Protein AF-A0A359E6M1-F1 (afdb_monomer)

Nearest PDB structures (foldseek):
  6tvp-assembly1_B  TM=7.182E-01  e=2.083E-01  Mycolicibacterium smegmatis MC2 155
  2gek-assembly1_A  TM=6.457E-01  e=7.191E+00  Mycolicibacterium smegmatis MC2 155
  8s86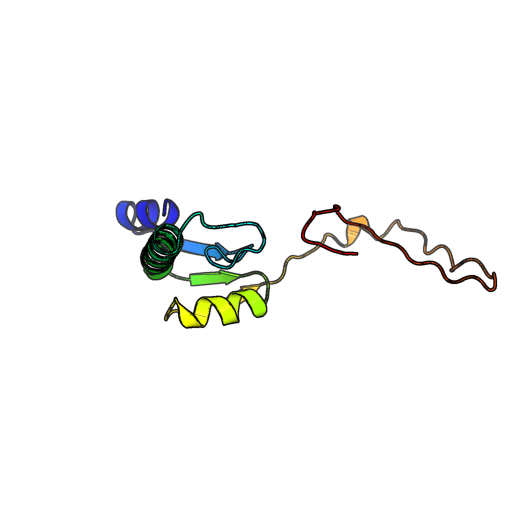-assembly1_B  TM=4.360E-01  e=2.309E+00  Homo sapiens
  8v07-assembly2_C  TM=3.392E-01  e=2.020E+00  Mus musculus
  5jks-assembly2_A  TM=5.469E-01  e=7.191E+00  Vaccinia virus Copenhagen

pLDDT: mean 89.47, std 11.03, range [54.12, 98.06]

Mean predicted aligned error: 6.31 Å

Secondary structure (DSSP, 8-state):
-HHHHHHHHH----EEEESS-SSS-TT---SSHHHHHHHHHHHHHHHTT-SEEEESSHHHHHHHHTT--S-EEE-PPP--THHHHT-------SSS-------S---TT---

Structure (mmCIF, N/CA/C/O backbone):
data_AF-A0A359E6M1-F1
#
_entry.id   AF-A0A359E6M1-F1
#
loop_
_atom_site.group_PDB
_atom_site.id
_atom_site.type_symbol
_atom_site.label_atom_id
_atom_site.label_alt_id
_atom_site.label_comp_id
_atom_site.label_asym_id
_atom_site.label_entity_id
_atom_site.label_seq_id
_atom_site.pdbx_PDB_ins_code
_atom_site.Cartn_x
_atom_site.Cartn_y
_atom_site.Cartn_z
_atom_site.occupancy
_atom_site.B_iso_or_equiv
_atom_site.auth_seq_id
_atom_site.auth_comp_id
_atom_site.auth_asym_id
_atom_site.auth_atom_id
_atom_site.pdbx_PDB_model_num
ATOM 1 N N . MET A 1 1 ? -10.946 4.141 4.232 1.00 84.56 1 MET A N 1
ATOM 2 C CA . MET A 1 1 ? -12.126 4.722 4.905 1.00 84.56 1 MET A CA 1
ATOM 3 C C . MET A 1 1 ? -13.450 4.174 4.367 1.00 84.56 1 MET A C 1
ATOM 5 O O . MET A 1 1 ? -14.151 3.533 5.136 1.00 84.56 1 MET A O 1
ATOM 9 N N . LEU A 1 2 ? -13.799 4.359 3.083 1.00 94.56 2 LEU A N 1
ATOM 10 C CA . LEU A 1 2 ? -15.076 3.853 2.533 1.00 94.56 2 LEU A CA 1
ATOM 11 C C . LEU A 1 2 ? -15.199 2.324 2.595 1.00 94.56 2 LEU A C 1
ATOM 13 O O . LEU A 1 2 ? -16.214 1.818 3.060 1.00 94.56 2 LEU A O 1
ATOM 17 N N . ALA A 1 3 ? -14.146 1.595 2.213 1.00 94.62 3 ALA A N 1
ATOM 18 C CA . ALA A 1 3 ? -14.125 0.131 2.292 1.00 94.62 3 ALA A CA 1
ATOM 19 C C . ALA A 1 3 ? -14.411 -0.378 3.719 1.00 94.62 3 ALA A C 1
ATOM 21 O O . ALA A 1 3 ? -15.229 -1.274 3.906 1.00 94.62 3 ALA A O 1
ATOM 22 N N . LYS A 1 4 ? -13.824 0.267 4.739 1.00 96.75 4 LYS A N 1
ATOM 23 C CA . LYS A 1 4 ? -14.143 0.011 6.153 1.00 96.75 4 LYS A CA 1
ATOM 24 C C . LYS A 1 4 ? -15.628 0.235 6.453 1.00 96.75 4 LYS A C 1
ATOM 26 O O . LYS A 1 4 ? -16.255 -0.637 7.038 1.00 96.75 4 LYS A O 1
ATOM 31 N N . GLN A 1 5 ? -16.192 1.373 6.050 1.00 97.50 5 GLN A N 1
ATOM 32 C CA . GLN A 1 5 ? -17.602 1.684 6.317 1.00 97.50 5 GLN A CA 1
ATOM 33 C C . GLN A 1 5 ? -18.549 0.684 5.642 1.00 97.50 5 GLN A C 1
ATOM 35 O O . GLN A 1 5 ? -19.557 0.300 6.230 1.00 97.50 5 GLN A O 1
ATOM 40 N N . ILE A 1 6 ? -18.234 0.249 4.419 1.00 97.00 6 ILE A N 1
ATOM 41 C CA . ILE A 1 6 ? -19.006 -0.779 3.711 1.00 97.00 6 ILE A CA 1
ATOM 42 C C . ILE A 1 6 ? -18.907 -2.114 4.453 1.00 97.00 6 ILE A C 1
ATOM 44 O O . ILE A 1 6 ? -19.943 -2.718 4.729 1.00 97.00 6 ILE A O 1
ATOM 48 N N . LYS A 1 7 ? -17.701 -2.545 4.844 1.00 97.31 7 LYS A N 1
ATOM 49 C CA . LYS A 1 7 ? -17.490 -3.754 5.656 1.00 97.31 7 LYS A CA 1
ATOM 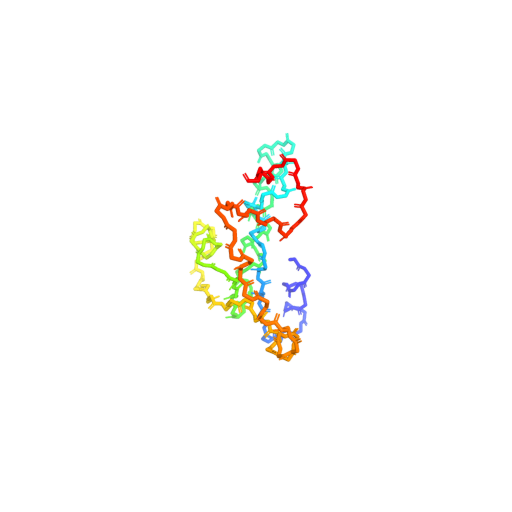50 C C . LYS A 1 7 ? -18.291 -3.706 6.957 1.00 97.31 7 LYS A C 1
ATOM 52 O O . LYS A 1 7 ? -18.961 -4.673 7.291 1.00 97.31 7 LYS A O 1
ATOM 57 N N . GLU A 1 8 ? -18.262 -2.586 7.674 1.00 97.25 8 GLU A N 1
ATOM 58 C CA . GLU A 1 8 ? -18.982 -2.421 8.944 1.00 97.25 8 GLU A CA 1
ATOM 59 C C . GLU A 1 8 ? -20.505 -2.448 8.765 1.00 97.25 8 GLU A C 1
ATOM 61 O O . GLU A 1 8 ? -21.205 -3.006 9.603 1.00 97.25 8 GLU A O 1
ATOM 66 N N . LYS A 1 9 ? -21.025 -1.888 7.666 1.00 98.06 9 LYS A N 1
ATOM 67 C CA . LYS A 1 9 ? -22.468 -1.885 7.376 1.00 98.06 9 LYS A CA 1
ATOM 68 C C . LYS A 1 9 ? -22.990 -3.218 6.849 1.00 98.06 9 LYS A C 1
ATOM 70 O O . LYS A 1 9 ? -24.143 -3.550 7.094 1.00 98.06 9 LYS A O 1
ATOM 75 N N . THR A 1 10 ? -22.182 -3.938 6.076 1.00 97.81 10 THR A N 1
ATOM 76 C CA . THR A 1 10 ? -22.631 -5.124 5.325 1.00 97.81 10 THR A CA 1
ATOM 77 C C . THR A 1 10 ? -22.139 -6.442 5.916 1.00 97.81 10 THR A C 1
ATOM 79 O O . THR A 1 10 ? -22.712 -7.486 5.631 1.00 97.81 10 THR A O 1
ATOM 82 N N . GLY A 1 11 ? -21.060 -6.423 6.702 1.00 97.56 11 GLY A N 1
ATOM 83 C CA . GLY A 1 11 ? -20.376 -7.617 7.207 1.00 97.56 11 GLY A CA 1
ATOM 84 C C . GLY A 1 11 ? -19.584 -8.400 6.149 1.00 97.56 11 GLY A C 1
ATOM 85 O O . GLY A 1 11 ? -18.839 -9.315 6.502 1.00 97.56 11 GLY A O 1
ATOM 86 N N . ILE A 1 12 ? -19.686 -8.037 4.867 1.00 98.00 12 ILE A N 1
ATOM 87 C CA . ILE A 1 12 ? -19.130 -8.803 3.745 1.00 98.00 12 ILE A CA 1
ATOM 88 C C . ILE A 1 12 ? -17.595 -8.849 3.822 1.00 98.00 12 ILE A C 1
ATOM 90 O O . ILE A 1 12 ? -16.971 -7.800 3.998 1.00 98.00 12 ILE A O 1
ATOM 94 N N . PRO A 1 13 ? -16.954 -10.028 3.684 1.00 97.50 13 PRO A N 1
ATOM 95 C CA . PRO A 1 13 ? -15.501 -10.140 3.572 1.00 97.50 13 PRO A CA 1
ATOM 96 C C . PRO A 1 13 ? -14.913 -9.159 2.551 1.00 97.50 13 PRO A C 1
ATOM 98 O O . PRO A 1 13 ? -15.367 -9.089 1.415 1.00 97.50 13 PRO A O 1
ATOM 101 N N . THR A 1 14 ? -13.931 -8.367 2.970 1.00 97.38 14 THR A N 1
ATOM 102 C CA . THR A 1 14 ? -13.366 -7.264 2.194 1.00 97.38 14 THR A CA 1
ATOM 103 C C . THR A 1 14 ? -11.858 -7.423 2.081 1.00 97.38 14 THR A C 1
ATOM 105 O O . THR A 1 14 ? -11.141 -7.436 3.084 1.00 97.38 14 THR A O 1
ATOM 108 N N . VAL A 1 15 ? -11.379 -7.485 0.843 1.00 97.06 15 VAL A N 1
ATOM 109 C CA . VAL A 1 15 ? -9.961 -7.365 0.506 1.00 97.06 15 VAL A CA 1
ATOM 110 C C . VAL A 1 15 ? -9.674 -5.895 0.216 1.00 97.06 15 VAL A C 1
ATOM 112 O O . VAL A 1 15 ? -10.434 -5.258 -0.514 1.00 97.06 15 VAL A O 1
ATOM 115 N N . MET A 1 16 ? -8.621 -5.337 0.810 1.00 97.19 16 MET A N 1
ATOM 116 C CA . MET A 1 16 ? -8.171 -3.976 0.503 1.00 97.19 16 MET A CA 1
ATOM 117 C C . MET A 1 16 ? -6.807 -4.039 -0.179 1.00 97.19 16 MET A C 1
ATOM 119 O O . MET A 1 16 ? -5.858 -4.561 0.401 1.00 97.19 16 MET A O 1
ATOM 123 N N . ASP A 1 17 ? -6.737 -3.508 -1.396 1.00 95.88 17 ASP A N 1
ATOM 124 C CA . ASP A 1 17 ? -5.536 -3.488 -2.231 1.00 95.88 17 ASP A CA 1
ATOM 125 C C . ASP A 1 17 ? -4.928 -2.078 -2.279 1.00 95.88 17 ASP A C 1
ATOM 127 O O . ASP A 1 17 ? -5.615 -1.104 -2.608 1.00 95.88 17 ASP A O 1
ATOM 131 N N . LEU A 1 18 ? -3.652 -1.968 -1.899 1.00 95.19 18 LEU A N 1
ATOM 132 C CA . LEU A 1 18 ? -2.874 -0.732 -1.880 1.00 95.19 18 LEU A CA 1
ATOM 133 C C . LEU A 1 18 ? -1.890 -0.702 -3.054 1.00 95.19 18 LEU A C 1
ATOM 135 O O . LEU A 1 18 ? -0.815 -1.307 -3.004 1.00 95.19 18 LEU A O 1
ATOM 139 N N . ARG A 1 19 ? -2.245 0.071 -4.086 1.00 93.56 19 ARG A N 1
ATOM 140 C CA . ARG A 1 19 ? -1.394 0.307 -5.267 1.00 93.56 19 ARG A CA 1
ATOM 141 C C . ARG A 1 19 ? -0.223 1.245 -4.990 1.00 93.56 19 ARG A C 1
ATOM 143 O O . ARG A 1 19 ? 0.844 1.081 -5.568 1.00 93.56 19 ARG A O 1
ATOM 150 N N . ASP A 1 20 ? -0.433 2.184 -4.077 1.00 93.94 20 ASP A N 1
ATOM 151 C CA . ASP A 1 20 ? 0.573 3.086 -3.537 1.00 93.94 20 ASP A CA 1
ATOM 152 C C . ASP A 1 20 ? 0.507 3.023 -2.012 1.00 93.94 20 ASP A C 1
ATOM 154 O O . ASP A 1 20 ? -0.538 2.703 -1.433 1.00 93.94 20 ASP A O 1
ATOM 158 N N . ASP A 1 21 ? 1.611 3.367 -1.353 1.00 94.69 21 ASP A N 1
ATOM 159 C CA . ASP A 1 21 ? 1.574 3.627 0.083 1.00 94.69 21 ASP A CA 1
ATOM 160 C C . ASP A 1 21 ? 0.625 4.805 0.351 1.00 9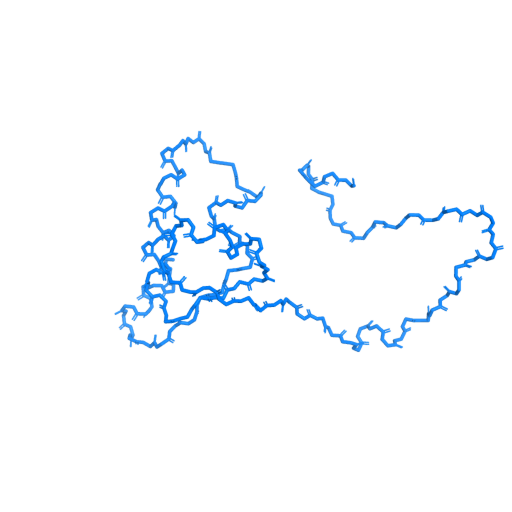4.69 21 ASP A C 1
ATOM 162 O O . ASP A 1 21 ? 0.696 5.822 -0.337 1.00 94.69 21 ASP A O 1
ATOM 166 N N . TRP A 1 22 ? -0.280 4.675 1.323 1.00 95.06 22 TRP A N 1
ATOM 167 C CA . TRP A 1 22 ? -1.216 5.746 1.657 1.00 95.06 22 TRP A CA 1
ATOM 168 C C . TRP A 1 22 ?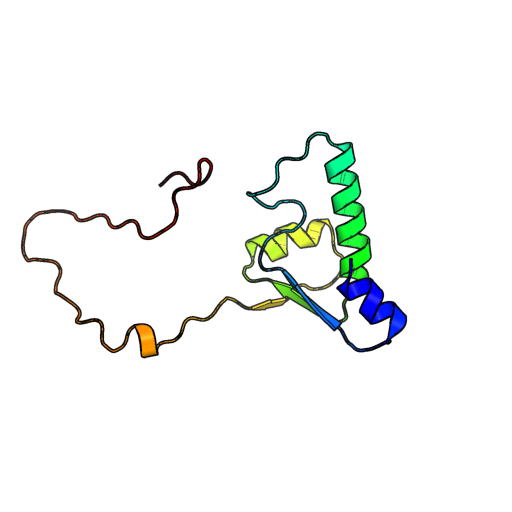 -0.488 6.901 2.349 1.00 95.06 22 TRP A C 1
ATOM 170 O O . TRP A 1 22 ? -0.660 8.058 1.965 1.00 95.06 22 TRP A O 1
ATOM 180 N N . VAL A 1 23 ? 0.297 6.610 3.387 1.00 95.44 23 VAL A N 1
ATOM 181 C CA . VAL A 1 23 ? 0.923 7.630 4.239 1.00 95.44 23 VAL A CA 1
ATOM 182 C C . VAL A 1 23 ? 2.269 8.073 3.683 1.00 95.44 23 VAL A C 1
ATOM 184 O O . VAL A 1 23 ? 2.551 9.264 3.629 1.00 95.44 23 VAL A O 1
ATOM 187 N N . GLU A 1 24 ? 3.107 7.133 3.258 1.00 94.38 24 GLU A N 1
ATOM 188 C CA . GLU A 1 24 ? 4.458 7.406 2.749 1.00 94.38 24 GLU A CA 1
ATOM 189 C C . GLU A 1 24 ? 4.486 7.499 1.215 1.00 94.38 24 GLU A C 1
ATOM 191 O O . GLU A 1 24 ? 5.512 7.246 0.578 1.00 94.38 24 GLU A O 1
ATOM 196 N N . SER A 1 25 ? 3.351 7.842 0.597 1.00 91.75 25 SER A N 1
ATOM 197 C CA . SER A 1 25 ? 3.284 8.069 -0.845 1.00 91.75 25 SER A CA 1
ATOM 198 C C . SER A 1 25 ? 4.265 9.158 -1.265 1.00 91.75 25 SER A C 1
ATOM 200 O O . SER A 1 25 ? 4.257 10.262 -0.721 1.00 91.75 25 SER A O 1
ATOM 202 N N . HIS A 1 26 ? 5.022 8.904 -2.329 1.00 86.38 26 HIS A N 1
ATOM 203 C CA . HIS A 1 26 ? 5.866 9.917 -2.965 1.00 86.38 26 HIS A CA 1
ATOM 204 C C . HIS A 1 26 ? 5.065 11.100 -3.545 1.00 86.38 26 HIS A C 1
ATOM 206 O O . HIS A 1 26 ? 5.644 12.133 -3.860 1.00 86.38 26 HIS A O 1
ATOM 212 N N . LEU A 1 27 ? 3.743 10.961 -3.682 1.00 86.69 27 LEU A N 1
ATOM 213 C CA . LEU A 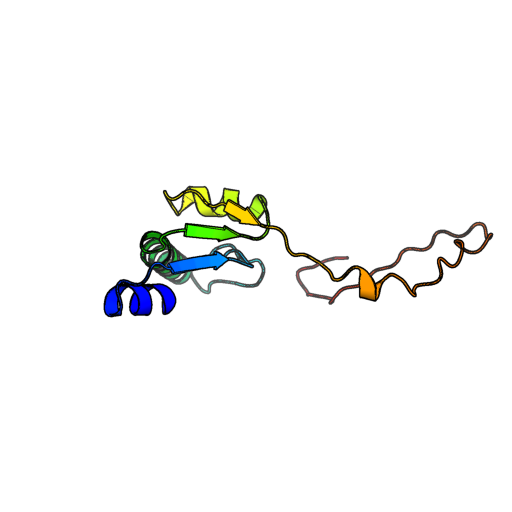1 27 ? 2.853 11.992 -4.220 1.00 86.69 27 LEU A CA 1
ATOM 214 C C . LEU A 1 27 ? 2.334 12.969 -3.157 1.00 86.69 27 LEU A C 1
ATOM 216 O O . LEU A 1 27 ? 1.634 13.925 -3.498 1.00 86.69 27 LEU A O 1
ATOM 220 N N . ILE A 1 28 ? 2.609 12.727 -1.871 1.00 90.12 28 ILE A N 1
ATOM 221 C CA . ILE A 1 28 ? 1.973 13.463 -0.778 1.00 90.12 28 ILE A CA 1
ATOM 222 C C . ILE A 1 28 ? 3.004 14.264 0.010 1.00 90.12 28 ILE A C 1
ATOM 224 O O . ILE A 1 28 ? 3.906 13.723 0.639 1.00 90.12 28 ILE A O 1
ATOM 228 N N . ASN A 1 29 ? 2.778 15.576 0.064 1.00 92.25 29 ASN A N 1
ATOM 229 C CA . ASN A 1 29 ? 3.469 16.486 0.968 1.00 92.25 29 ASN A CA 1
ATOM 230 C C . ASN A 1 29 ? 2.487 16.979 2.035 1.00 92.25 29 ASN A C 1
ATOM 232 O O . ASN A 1 29 ? 1.582 17.768 1.753 1.00 92.25 29 ASN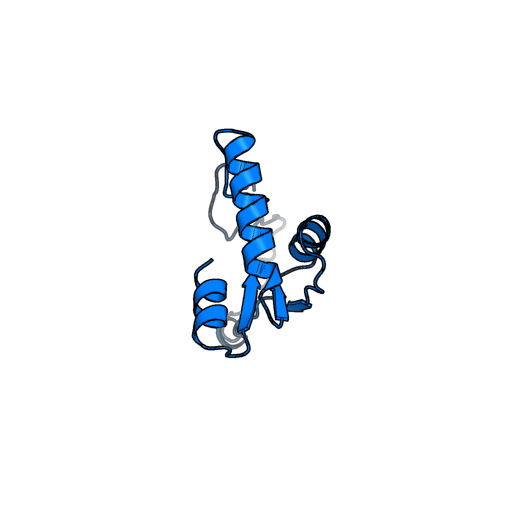 A O 1
ATOM 236 N N . TYR A 1 30 ? 2.645 16.509 3.273 1.00 94.94 30 TYR A N 1
ATOM 237 C CA . TYR A 1 30 ? 1.779 16.930 4.373 1.00 94.94 30 TYR A CA 1
ATOM 238 C C . TYR A 1 30 ? 2.122 18.348 4.847 1.00 94.94 30 TYR A C 1
ATOM 240 O O . TYR A 1 30 ? 3.279 18.601 5.180 1.00 94.94 30 TYR A O 1
ATOM 248 N N . PRO A 1 31 ? 1.135 19.256 4.995 1.00 96.00 31 PRO A N 1
ATOM 249 C CA . PRO A 1 31 ? 1.398 20.620 5.459 1.00 96.00 31 PRO A CA 1
ATOM 250 C C . PRO A 1 31 ? 2.008 20.684 6.862 1.00 96.00 31 PRO A C 1
ATOM 252 O O . PRO A 1 31 ? 2.789 21.579 7.170 1.00 96.00 31 PRO A O 1
ATOM 255 N N . THR A 1 32 ? 1.626 19.751 7.741 1.00 97.56 32 THR A N 1
ATOM 256 C CA . THR A 1 32 ? 2.162 19.653 9.104 1.00 97.56 32 THR A CA 1
ATOM 257 C C . THR A 1 32 ? 2.219 18.199 9.568 1.00 97.56 32 THR A C 1
ATOM 259 O O . THR A 1 32 ? 1.490 17.341 9.064 1.00 97.56 32 THR A O 1
ATOM 262 N N . VAL A 1 33 ? 3.011 17.937 10.613 1.00 96.69 33 VAL A N 1
ATOM 263 C CA . VAL A 1 33 ? 3.083 16.621 11.280 1.00 96.69 33 VAL A CA 1
ATOM 264 C C . VAL A 1 33 ? 1.713 16.163 11.790 1.00 96.69 33 VAL A C 1
ATOM 266 O O . VAL A 1 33 ? 1.417 14.972 11.786 1.00 96.69 33 VAL A O 1
ATOM 269 N N . TRP A 1 34 ? 0.845 17.093 12.198 1.00 97.81 34 TRP A N 1
ATOM 270 C CA . TRP A 1 34 ? -0.510 16.759 12.638 1.00 97.81 34 TRP A CA 1
ATOM 271 C C . TRP A 1 34 ? -1.356 16.152 11.510 1.00 97.81 34 TRP A C 1
ATOM 273 O O . TRP A 1 34 ? -2.064 15.174 11.741 1.00 97.81 34 TRP A O 1
ATOM 283 N N . HIS A 1 35 ? -1.241 16.677 10.284 1.00 97.81 35 HIS A N 1
ATOM 284 C CA . HIS A 1 35 ? -1.938 16.113 9.126 1.00 97.81 35 HIS A CA 1
ATOM 285 C C . HIS A 1 35 ? -1.455 14.692 8.827 1.00 97.81 35 HIS A C 1
ATOM 287 O O . HIS A 1 35 ? -2.289 13.811 8.619 1.00 97.81 35 HIS A O 1
ATOM 293 N N . LYS A 1 36 ? -0.134 14.460 8.884 1.00 96.81 36 LYS A N 1
ATOM 294 C CA . LYS A 1 36 ? 0.453 13.124 8.708 1.00 96.81 36 LYS A CA 1
ATOM 295 C C . LYS A 1 36 ? -0.081 12.142 9.753 1.00 96.81 36 LYS A C 1
ATOM 297 O O . LYS A 1 36 ? -0.660 11.128 9.386 1.00 96.81 36 LYS A O 1
ATOM 302 N N . LYS A 1 37 ? -0.021 12.501 11.040 1.00 96.88 37 LYS A N 1
ATOM 303 C CA . LYS A 1 37 ? -0.545 11.667 12.138 1.00 96.88 37 LYS A CA 1
ATOM 304 C C . LYS A 1 37 ? -2.031 11.342 11.991 1.00 96.88 37 LYS A C 1
ATOM 306 O O . LYS A 1 37 ? -2.466 10.238 12.302 1.00 96.88 37 LYS A O 1
ATOM 311 N N . LYS A 1 38 ? -2.832 12.296 11.509 1.00 97.19 38 LYS A N 1
ATOM 312 C CA . LYS A 1 38 ? -4.256 12.060 11.243 1.00 97.19 38 LYS A CA 1
ATOM 313 C C . LYS A 1 38 ? -4.463 11.048 10.111 1.00 97.19 38 LYS A C 1
ATOM 315 O O . LYS A 1 38 ? -5.391 10.247 10.196 1.00 97.19 38 LYS A O 1
ATOM 320 N N . MET A 1 39 ? -3.624 11.077 9.074 1.00 96.94 39 MET A N 1
ATOM 321 C CA . MET A 1 39 ? -3.673 10.090 7.991 1.00 96.94 39 MET A CA 1
ATOM 322 C C . MET A 1 39 ? -3.175 8.719 8.433 1.00 96.94 39 MET A C 1
ATOM 324 O O . MET A 1 39 ? -3.837 7.739 8.118 1.00 96.94 39 MET A O 1
ATOM 328 N N . GLU A 1 40 ? -2.104 8.654 9.224 1.00 96.25 40 GLU A N 1
ATOM 329 C CA . GLU A 1 40 ? -1.637 7.413 9.856 1.00 96.25 40 GLU A CA 1
ATOM 330 C C . GLU A 1 40 ? -2.758 6.761 10.664 1.00 96.25 40 GLU A C 1
ATOM 332 O O . GLU A 1 40 ? -3.090 5.602 10.439 1.00 96.25 40 GLU A O 1
ATOM 337 N N . GLN A 1 41 ? -3.425 7.519 11.539 1.00 96.12 41 GLN A N 1
ATOM 338 C CA . GLN A 1 41 ? -4.530 6.967 12.321 1.00 96.12 41 GLN A CA 1
ATOM 339 C C . GLN A 1 41 ? -5.674 6.470 11.426 1.00 96.12 41 GLN A C 1
ATOM 341 O O . GLN A 1 41 ? -6.235 5.405 11.670 1.00 96.12 41 GLN A O 1
ATOM 346 N N . LEU A 1 42 ? -6.012 7.214 10.368 1.00 96.50 42 LEU A N 1
ATOM 347 C CA . LEU A 1 42 ? -7.063 6.817 9.432 1.00 96.50 42 LEU A CA 1
ATOM 348 C C . LEU A 1 42 ? -6.700 5.553 8.636 1.00 96.50 42 LEU A C 1
ATOM 350 O O . LEU A 1 42 ? -7.587 4.732 8.369 1.00 96.50 42 LEU A O 1
ATOM 354 N N . GLU A 1 43 ? -5.433 5.408 8.248 1.00 96.94 43 GLU A N 1
ATOM 355 C CA . GLU A 1 43 ? -4.887 4.225 7.583 1.00 96.94 43 GLU A CA 1
ATOM 356 C C . GLU A 1 43 ? -5.000 3.018 8.518 1.00 96.94 43 GLU A C 1
ATOM 358 O O . GLU A 1 43 ? -5.675 2.046 8.173 1.00 96.94 43 GLU A O 1
ATOM 363 N N . ILE A 1 44 ? -4.463 3.123 9.737 1.00 96.06 44 ILE A N 1
ATOM 364 C CA . ILE A 1 44 ? -4.511 2.071 10.762 1.00 96.06 44 ILE A CA 1
ATOM 365 C C . ILE A 1 44 ? -5.957 1.641 11.016 1.00 96.06 44 ILE A C 1
ATOM 367 O O . ILE A 1 44 ? -6.302 0.462 10.889 1.00 96.06 44 ILE A O 1
ATOM 371 N N . ASP A 1 45 ? -6.834 2.605 11.295 1.00 95.81 45 ASP A N 1
ATOM 372 C CA . ASP A 1 45 ? -8.239 2.357 11.601 1.00 95.81 45 ASP A CA 1
ATOM 373 C C . ASP A 1 45 ? -8.989 1.706 10.439 1.00 95.81 45 ASP A C 1
ATOM 375 O O . ASP A 1 45 ? -9.947 0.964 10.677 1.00 95.81 45 ASP A O 1
ATOM 379 N N . THR A 1 46 ? -8.612 2.025 9.195 1.00 96.94 46 THR A N 1
ATOM 380 C CA . THR A 1 46 ? -9.206 1.460 7.979 1.00 96.94 46 THR A CA 1
ATOM 381 C C . THR A 1 46 ? -8.710 0.037 7.746 1.00 96.94 46 THR A C 1
ATOM 383 O O . THR A 1 46 ? -9.526 -0.878 7.628 1.00 96.94 46 THR A O 1
ATOM 386 N N . LEU A 1 47 ? -7.393 -0.154 7.669 1.00 96.69 47 LEU A N 1
ATOM 387 C CA . LEU A 1 47 ? -6.770 -1.414 7.258 1.00 96.69 47 LEU A CA 1
ATOM 388 C C . LEU A 1 47 ? -6.910 -2.504 8.330 1.00 96.69 47 LEU A C 1
ATOM 390 O O . LEU A 1 47 ? -7.003 -3.696 8.013 1.00 96.69 47 LEU A O 1
ATOM 394 N N . ALA A 1 48 ? -7.066 -2.116 9.601 1.00 94.94 48 ALA A N 1
ATOM 395 C CA . ALA A 1 48 ? -7.425 -3.036 10.678 1.00 94.94 48 ALA A CA 1
ATOM 396 C C . ALA A 1 48 ? -8.719 -3.821 10.385 1.00 94.94 48 ALA A C 1
ATOM 398 O O . ALA A 1 48 ? -8.837 -4.972 10.808 1.00 94.94 48 ALA A O 1
ATOM 399 N N . LYS A 1 49 ? -9.661 -3.251 9.618 1.00 95.88 49 LYS A N 1
ATOM 400 C CA . LYS A 1 49 ? -10.959 -3.872 9.299 1.00 95.88 49 LYS A CA 1
ATOM 401 C C . LYS A 1 49 ? -10.965 -4.774 8.065 1.00 95.88 49 LYS A C 1
ATOM 403 O O . LYS A 1 49 ? -11.954 -5.471 7.865 1.00 95.88 49 LYS A O 1
ATOM 408 N N . ALA A 1 50 ? -9.912 -4.767 7.251 1.00 96.31 50 ALA A N 1
ATOM 409 C CA . ALA A 1 50 ? -9.828 -5.648 6.086 1.00 96.31 50 ALA A CA 1
ATOM 410 C C . ALA A 1 50 ? -9.787 -7.125 6.509 1.00 96.31 50 ALA A C 1
ATOM 412 O O . ALA A 1 50 ? -9.228 -7.444 7.551 1.00 96.31 50 ALA A O 1
ATOM 413 N N . ASP A 1 51 ? -10.309 -8.046 5.715 1.00 97.00 51 ASP A N 1
ATOM 414 C CA . ASP A 1 51 ? -10.087 -9.478 5.951 1.00 97.00 51 ASP A CA 1
ATOM 415 C C . ASP A 1 51 ? -8.744 -9.914 5.341 1.00 97.00 51 ASP A C 1
ATOM 417 O O . ASP A 1 51 ? -8.036 -10.742 5.913 1.00 97.00 51 ASP A O 1
ATOM 421 N N . LYS A 1 52 ? -8.351 -9.286 4.224 1.00 97.00 52 LYS A N 1
ATOM 422 C CA . LYS A 1 52 ? -7.044 -9.441 3.570 1.00 97.00 52 LYS A CA 1
ATOM 423 C C . LYS A 1 52 ? -6.514 -8.093 3.089 1.00 97.00 52 LYS A C 1
ATOM 425 O O . LYS A 1 52 ? -7.298 -7.233 2.681 1.00 97.00 52 LYS A O 1
ATOM 430 N N . LEU A 1 53 ? -5.197 -7.925 3.154 1.00 97.38 53 LEU A N 1
ATOM 431 C CA . LEU A 1 53 ? -4.487 -6.757 2.640 1.00 97.38 53 LEU A CA 1
ATOM 432 C C . LEU A 1 53 ? -3.564 -7.187 1.514 1.00 97.38 53 LEU A C 1
ATOM 434 O O . LEU A 1 53 ? -2.799 -8.133 1.690 1.00 97.38 53 LEU A O 1
ATOM 438 N N . LEU A 1 54 ? -3.648 -6.475 0.395 1.00 97.62 54 LEU A N 1
ATOM 439 C CA . LEU A 1 54 ? -2.800 -6.673 -0.769 1.00 97.62 54 LEU A CA 1
ATOM 440 C C . LEU A 1 54 ? -1.986 -5.411 -1.043 1.00 97.62 54 LEU A C 1
ATOM 442 O O . LEU A 1 54 ? 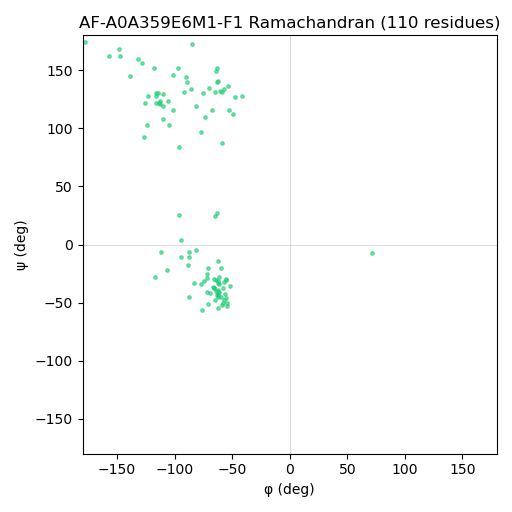-2.417 -4.298 -0.727 1.00 97.62 54 LEU A O 1
ATOM 446 N N . THR A 1 55 ? -0.819 -5.587 -1.647 1.00 97.25 55 THR A N 1
ATOM 447 C CA . THR A 1 55 ? -0.063 -4.496 -2.254 1.00 97.25 55 THR A CA 1
ATOM 448 C C . THR A 1 55 ? 0.736 -4.978 -3.458 1.00 97.25 55 THR A C 1
ATOM 450 O O . THR A 1 55 ? 0.890 -6.174 -3.685 1.00 97.25 55 THR A O 1
ATOM 453 N N . VAL A 1 56 ? 1.270 -4.037 -4.229 1.00 96.88 56 VAL A N 1
ATOM 454 C CA . VAL A 1 56 ? 1.888 -4.308 -5.531 1.00 96.88 56 VAL A CA 1
ATOM 455 C C . VAL A 1 56 ? 3.375 -4.653 -5.455 1.00 96.88 56 VAL A C 1
ATOM 457 O O . VAL A 1 56 ? 3.929 -5.158 -6.428 1.00 96.88 56 VAL A O 1
ATOM 460 N N . ASN A 1 57 ? 4.054 -4.349 -4.345 1.00 95.88 57 ASN A N 1
ATOM 461 C CA . ASN A 1 57 ? 5.477 -4.648 -4.173 1.00 95.88 57 ASN A CA 1
ATOM 462 C C . ASN A 1 57 ? 5.898 -4.740 -2.697 1.00 95.88 57 ASN A C 1
ATOM 464 O O . ASN A 1 57 ? 5.243 -4.203 -1.802 1.00 95.88 57 ASN A O 1
ATOM 468 N N . ASP A 1 58 ? 7.057 -5.357 -2.466 1.00 95.56 58 ASP A N 1
ATOM 469 C CA . ASP A 1 58 ? 7.617 -5.549 -1.124 1.00 95.56 58 ASP A CA 1
ATOM 470 C C . ASP A 1 58 ? 7.924 -4.230 -0.410 1.00 95.56 58 ASP A C 1
ATOM 472 O O . ASP A 1 58 ? 7.808 -4.141 0.807 1.00 95.56 58 ASP A O 1
ATOM 476 N N . ARG A 1 59 ? 8.281 -3.169 -1.143 1.00 94.81 59 ARG A N 1
ATOM 477 C CA . ARG A 1 59 ? 8.613 -1.872 -0.536 1.00 94.81 59 ARG A CA 1
ATOM 478 C C . ARG A 1 59 ? 7.418 -1.277 0.209 1.00 94.81 59 ARG A C 1
ATOM 480 O O . ARG A 1 59 ? 7.592 -0.761 1.312 1.00 94.81 59 ARG A O 1
ATOM 487 N N . ILE A 1 60 ? 6.226 -1.337 -0.382 1.00 95.50 60 ILE A N 1
ATOM 488 C CA . ILE A 1 60 ? 5.000 -0.871 0.275 1.00 95.50 60 ILE A CA 1
ATOM 489 C C . ILE A 1 60 ? 4.646 -1.814 1.429 1.00 95.50 60 ILE A C 1
ATOM 491 O O . ILE A 1 60 ? 4.320 -1.336 2.515 1.00 95.50 60 ILE A O 1
ATOM 495 N N . ALA A 1 61 ? 4.785 -3.132 1.243 1.00 95.81 61 ALA A N 1
ATOM 496 C CA . ALA A 1 61 ? 4.543 -4.103 2.309 1.00 95.81 61 ALA A CA 1
ATOM 497 C C . ALA A 1 61 ? 5.423 -3.830 3.543 1.00 95.81 61 ALA A C 1
ATOM 499 O O . ALA A 1 61 ? 4.905 -3.747 4.655 1.00 95.81 61 ALA A O 1
ATOM 500 N N . GLU A 1 62 ? 6.730 -3.611 3.361 1.00 94.69 62 GLU A N 1
ATOM 501 C CA . GLU A 1 62 ? 7.658 -3.266 4.446 1.00 94.69 62 GLU A CA 1
ATOM 502 C C . GLU A 1 62 ? 7.301 -1.937 5.122 1.00 94.69 62 GLU A C 1
ATOM 504 O O . GLU A 1 62 ? 7.330 -1.844 6.350 1.00 94.69 62 GLU A O 1
ATOM 509 N N . SER A 1 63 ? 6.917 -0.915 4.351 1.00 94.31 63 SER A N 1
ATOM 510 C CA . SER A 1 63 ? 6.469 0.363 4.917 1.00 94.31 63 SER A CA 1
ATOM 511 C C . SER A 1 63 ? 5.243 0.172 5.819 1.00 94.31 63 SER A C 1
ATOM 513 O O . SER A 1 63 ? 5.217 0.653 6.959 1.00 94.31 63 SER A O 1
ATOM 515 N N . LEU A 1 64 ? 4.262 -0.608 5.356 1.00 95.38 64 LEU A N 1
ATOM 516 C CA . LEU A 1 64 ? 3.024 -0.881 6.081 1.00 95.38 64 LEU A CA 1
ATOM 517 C C . LEU A 1 64 ? 3.237 -1.685 7.367 1.00 95.38 64 LEU A C 1
ATOM 519 O O . LEU A 1 64 ? 2.489 -1.465 8.319 1.00 95.38 64 LEU A O 1
ATOM 523 N N . LYS A 1 65 ? 4.260 -2.549 7.462 1.00 91.81 65 LYS A N 1
ATOM 524 C CA . LYS A 1 65 ? 4.545 -3.330 8.689 1.00 91.81 65 LYS A CA 1
ATOM 525 C C . LYS A 1 65 ? 4.725 -2.460 9.930 1.00 91.81 65 LYS A C 1
ATOM 527 O O . LYS A 1 65 ? 4.406 -2.890 11.035 1.00 91.81 65 LYS A O 1
ATOM 532 N N . SER A 1 66 ? 5.228 -1.236 9.762 1.00 88.75 66 SER A N 1
ATOM 533 C CA . SER A 1 66 ? 5.406 -0.298 10.877 1.00 88.75 66 SER A CA 1
ATOM 534 C C . SER A 1 66 ? 4.084 0.255 11.429 1.00 88.75 66 SER A C 1
ATOM 536 O O . SER A 1 66 ? 4.049 0.724 12.566 1.00 88.75 66 SER A O 1
ATOM 538 N N . ARG A 1 67 ? 2.997 0.195 10.646 1.00 91.38 67 ARG A N 1
ATOM 539 C CA . ARG A 1 67 ? 1.699 0.817 10.957 1.00 91.38 67 ARG A CA 1
ATOM 540 C C . ARG A 1 67 ? 0.574 -0.205 11.112 1.00 91.38 67 ARG A C 1
ATOM 542 O O . ARG A 1 67 ? -0.363 0.022 11.871 1.00 91.38 67 ARG A O 1
ATOM 549 N N . VAL A 1 68 ? 0.661 -1.353 10.446 1.00 91.31 68 VAL A N 1
ATOM 550 C CA . VAL A 1 68 ? -0.405 -2.356 10.393 1.00 91.31 68 VAL A CA 1
ATOM 551 C C . VAL A 1 68 ? 0.109 -3.701 10.901 1.00 91.31 68 VAL A C 1
ATOM 553 O O . VAL A 1 68 ? 1.105 -4.222 10.419 1.00 91.31 68 VAL A O 1
ATOM 556 N N . LEU A 1 69 ? -0.610 -4.297 11.857 1.00 88.00 69 LEU A N 1
ATOM 557 C CA . LEU A 1 69 ? -0.262 -5.600 12.453 1.00 88.00 69 LEU A CA 1
ATOM 558 C C . LEU A 1 69 ? -0.697 -6.812 11.609 1.00 88.00 69 LEU A C 1
ATOM 560 O O . LEU A 1 69 ? -0.461 -7.954 11.992 1.00 88.00 69 LEU A O 1
ATOM 564 N N . LYS A 1 70 ? -1.407 -6.575 10.506 1.00 91.19 70 LYS A N 1
ATOM 565 C CA . LYS A 1 70 ? -1.952 -7.619 9.638 1.00 91.19 70 LYS A CA 1
ATOM 566 C C . LYS A 1 70 ? -0.938 -7.968 8.559 1.00 91.19 70 LYS A C 1
ATOM 568 O O . LYS A 1 70 ? -0.261 -7.086 8.044 1.00 91.19 70 LYS A O 1
ATOM 573 N N . GLU A 1 71 ? -0.883 -9.244 8.205 1.00 94.00 71 GLU A N 1
ATOM 574 C CA . GLU A 1 71 ? -0.104 -9.709 7.063 1.00 94.00 71 GLU A CA 1
ATOM 575 C C . GLU A 1 71 ? -0.576 -9.018 5.774 1.00 94.00 71 GLU A C 1
ATOM 577 O O . GLU A 1 71 ? -1.780 -8.935 5.505 1.00 94.00 71 GLU A O 1
ATOM 582 N N . VAL A 1 72 ? 0.387 -8.503 5.011 1.00 96.94 72 VAL A N 1
ATOM 583 C CA . VAL A 1 72 ? 0.172 -7.863 3.712 1.00 96.94 72 VAL A CA 1
ATOM 584 C C . VAL A 1 72 ? 0.752 -8.786 2.653 1.00 96.94 72 VAL A C 1
ATOM 586 O O . VAL A 1 72 ? 1.946 -9.075 2.673 1.00 96.94 72 VAL A O 1
ATOM 589 N N . GLU A 1 73 ? -0.097 -9.255 1.748 1.00 97.50 73 GLU A N 1
ATOM 590 C CA . GLU A 1 73 ? 0.304 -10.115 0.640 1.00 97.50 73 GLU A CA 1
ATOM 591 C C . GLU A 1 73 ? 0.695 -9.262 -0.571 1.00 97.50 73 GLU A C 1
ATOM 593 O O . GLU A 1 73 ? 0.069 -8.240 -0.862 1.00 97.50 73 GLU A O 1
ATOM 598 N N . VAL A 1 74 ? 1.754 -9.667 -1.271 1.00 97.69 74 VAL A N 1
ATOM 599 C CA . VAL A 1 74 ? 2.277 -8.929 -2.424 1.00 97.69 74 VAL A CA 1
ATOM 600 C C . VAL A 1 74 ? 1.817 -9.601 -3.710 1.00 97.69 74 VAL A C 1
ATOM 602 O O . VAL A 1 74 ? 2.203 -10.730 -4.004 1.00 97.69 74 VAL A O 1
ATOM 605 N N . ILE A 1 75 ? 1.016 -8.882 -4.493 1.00 97.19 75 ILE A N 1
ATOM 606 C CA . ILE A 1 75 ? 0.562 -9.290 -5.822 1.00 97.19 75 ILE A CA 1
ATOM 607 C C . ILE A 1 75 ? 0.965 -8.195 -6.805 1.00 97.19 75 ILE A C 1
ATOM 609 O O . ILE A 1 75 ? 0.350 -7.132 -6.874 1.00 97.19 75 ILE A O 1
ATOM 613 N N . GLY A 1 76 ? 2.031 -8.456 -7.562 1.00 95.38 76 GLY A N 1
ATOM 614 C CA . GLY A 1 76 ? 2.527 -7.527 -8.572 1.00 95.38 76 GLY A CA 1
ATOM 615 C C . GLY A 1 76 ? 1.518 -7.291 -9.695 1.00 95.38 76 GLY A C 1
ATOM 616 O O . GLY A 1 76 ? 0.713 -8.161 -10.030 1.00 95.38 76 GLY A O 1
ATOM 617 N N . HIS A 1 77 ? 1.582 -6.109 -10.309 1.00 93.31 77 HIS A N 1
ATOM 618 C CA . HIS A 1 77 ? 0.796 -5.837 -11.508 1.00 93.31 77 HIS A CA 1
ATOM 619 C C . HIS A 1 77 ? 1.216 -6.762 -12.657 1.00 93.31 77 HIS A C 1
ATOM 621 O O . HIS A 1 77 ? 2.404 -6.990 -12.890 1.00 93.31 77 HIS A O 1
ATOM 627 N N . GLY A 1 78 ? 0.222 -7.240 -13.399 1.00 93.12 78 GLY A N 1
ATOM 628 C CA . GLY A 1 78 ? 0.434 -7.883 -14.688 1.00 93.12 78 GLY A CA 1
ATOM 629 C C . GLY A 1 78 ? 0.531 -6.871 -15.829 1.00 93.12 78 GLY A C 1
ATOM 630 O O . GLY A 1 78 ? 0.254 -5.681 -15.667 1.00 93.12 78 GLY A O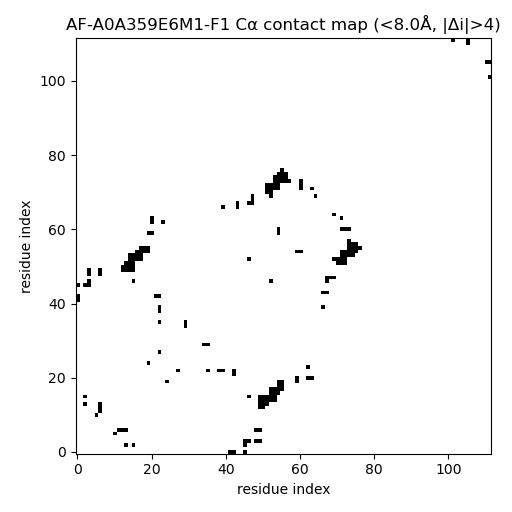 1
ATOM 631 N N . TYR A 1 79 ? 0.885 -7.388 -16.995 1.00 93.12 79 TYR A N 1
ATOM 632 C CA . TYR A 1 79 ? 0.717 -6.742 -18.292 1.00 93.12 79 TYR A CA 1
ATOM 633 C C . TYR A 1 79 ? 0.080 -7.761 -19.240 1.00 93.12 79 TYR A C 1
ATOM 635 O O . TYR A 1 79 ? 0.143 -8.963 -18.967 1.00 93.12 79 TYR A O 1
ATOM 643 N N . ASP A 1 80 ? -0.540 -7.295 -20.321 1.00 94.25 80 ASP A N 1
ATOM 644 C CA . ASP A 1 80 ? -1.068 -8.186 -21.349 1.00 94.25 80 ASP A CA 1
ATOM 645 C C . ASP A 1 80 ? 0.067 -8.607 -22.299 1.00 94.25 80 ASP A C 1
ATOM 647 O O . ASP A 1 80 ? 0.693 -7.739 -22.912 1.00 94.25 80 ASP A O 1
ATOM 651 N N . PRO A 1 81 ? 0.395 -9.906 -22.426 1.00 90.56 81 PRO A N 1
ATOM 652 C CA . PRO A 1 81 ? 1.400 -10.358 -23.383 1.00 90.56 81 PRO A CA 1
ATOM 653 C C . PRO A 1 81 ? 1.031 -10.057 -24.843 1.00 90.56 81 PRO A C 1
ATOM 655 O O . PRO A 1 81 ? 1.932 -9.891 -25.665 1.00 90.56 81 PRO A O 1
ATOM 658 N N . GLU A 1 82 ? -0.263 -9.975 -25.179 1.00 91.62 82 GLU A N 1
ATOM 659 C CA . GLU A 1 82 ? -0.723 -9.722 -26.549 1.00 91.62 82 GLU A CA 1
ATOM 660 C C . GLU A 1 82 ? -0.305 -8.337 -27.062 1.00 91.62 82 GLU A C 1
ATOM 662 O O . GLU A 1 82 ? 0.047 -8.216 -28.237 1.00 91.62 82 GLU A O 1
ATOM 667 N N . ASP A 1 83 ? -0.184 -7.346 -26.170 1.00 89.00 83 ASP A N 1
ATOM 668 C CA . ASP A 1 83 ? 0.314 -5.995 -26.482 1.00 89.00 83 ASP A CA 1
ATOM 669 C C . ASP A 1 83 ? 1.753 -5.995 -27.042 1.00 89.00 83 ASP A C 1
ATOM 671 O O . ASP A 1 83 ? 2.181 -5.034 -27.686 1.00 89.00 83 ASP A O 1
ATOM 675 N N . PHE A 1 84 ? 2.521 -7.065 -26.803 1.00 85.94 84 PHE A N 1
ATOM 676 C CA . PHE A 1 84 ? 3.941 -7.159 -27.161 1.00 85.94 84 PHE A CA 1
ATOM 677 C C . PHE A 1 84 ? 4.238 -8.178 -28.267 1.00 85.94 84 PHE A C 1
ATOM 679 O O . PHE A 1 84 ? 5.367 -8.226 -28.758 1.00 85.94 84 PHE A O 1
ATOM 686 N N . ASN A 1 85 ? 3.249 -8.966 -28.697 1.00 83.25 85 ASN A N 1
ATOM 687 C CA . ASN A 1 85 ? 3.447 -10.036 -29.679 1.00 83.25 85 ASN A CA 1
ATOM 688 C C . ASN A 1 85 ? 3.709 -9.516 -31.105 1.00 83.25 85 ASN A C 1
ATOM 690 O O . ASN A 1 85 ? 4.417 -10.170 -31.870 1.00 83.25 85 ASN A O 1
ATOM 694 N N . GLU A 1 86 ? 3.189 -8.336 -31.461 1.00 76.38 86 GLU A N 1
ATOM 695 C CA . GLU A 1 86 ? 3.396 -7.705 -32.779 1.00 76.38 86 GLU A CA 1
ATOM 696 C C . GLU A 1 86 ? 4.562 -6.702 -32.807 1.00 76.38 86 GLU A C 1
ATOM 698 O O . GLU A 1 86 ? 4.826 -6.053 -33.824 1.00 76.38 86 GLU A O 1
ATOM 703 N N . VAL A 1 87 ? 5.295 -6.558 -31.700 1.00 76.69 87 VAL A N 1
ATOM 704 C CA . VAL A 1 87 ? 6.454 -5.667 -31.656 1.00 76.69 87 VAL A CA 1
ATOM 705 C C . VAL A 1 87 ? 7.616 -6.364 -32.356 1.00 76.69 87 VAL A C 1
ATOM 707 O O . VAL A 1 87 ? 8.332 -7.169 -31.760 1.00 76.69 87 VAL A O 1
ATOM 710 N N . GLU A 1 88 ? 7.828 -6.048 -33.637 1.00 69.00 88 GLU A N 1
ATOM 711 C CA . GLU A 1 88 ? 9.038 -6.471 -34.338 1.00 69.00 88 GLU A CA 1
ATOM 712 C C . GLU A 1 88 ? 10.264 -6.038 -33.526 1.00 69.00 88 GLU A C 1
ATOM 714 O O . GLU A 1 88 ? 10.544 -4.845 -33.356 1.00 69.00 88 GLU A O 1
ATOM 719 N N . SER A 1 89 ? 11.016 -7.027 -33.042 1.00 67.00 89 SER A N 1
ATOM 720 C CA . SER A 1 89 ? 12.366 -6.855 -32.518 1.00 67.00 89 SER A CA 1
ATOM 721 C C . SER A 1 89 ? 13.229 -6.260 -33.629 1.00 67.00 89 SER A C 1
ATOM 723 O O . SER A 1 89 ? 13.843 -6.968 -34.428 1.00 67.00 89 SER A O 1
ATOM 725 N N . LYS A 1 90 ? 13.249 -4.928 -33.735 1.00 67.31 90 LYS A N 1
ATOM 726 C CA . LYS A 1 90 ? 14.216 -4.248 -34.588 1.00 67.31 90 LYS A CA 1
ATOM 727 C C . LYS A 1 90 ? 15.570 -4.478 -33.931 1.00 67.31 90 LYS A C 1
ATOM 729 O O . LYS A 1 90 ? 15.769 -3.985 -32.815 1.00 67.31 90 LYS A O 1
ATOM 734 N N . PRO A 1 91 ? 16.503 -5.201 -34.578 1.00 63.84 91 PRO A N 1
ATOM 735 C CA . PRO A 1 91 ? 17.830 -5.370 -34.020 1.00 63.84 91 PRO A CA 1
ATOM 736 C C . PRO A 1 91 ? 18.390 -3.983 -33.723 1.00 63.84 91 PRO A C 1
ATOM 738 O O . PRO A 1 91 ? 18.212 -3.049 -34.516 1.00 63.84 91 PRO A O 1
ATOM 741 N N . ALA A 1 92 ? 19.021 -3.831 -32.555 1.00 64.06 92 ALA A N 1
ATOM 742 C CA . ALA A 1 92 ? 19.716 -2.603 -32.214 1.00 64.06 92 ALA A CA 1
ATOM 743 C C . ALA A 1 92 ? 20.610 -2.251 -33.408 1.00 64.06 92 ALA A C 1
ATOM 745 O O . ALA A 1 92 ? 21.493 -3.028 -33.764 1.00 64.06 92 ALA A O 1
ATOM 746 N N . SER A 1 93 ? 20.285 -1.147 -34.095 1.00 62.09 93 SER A N 1
ATOM 747 C CA . SER A 1 93 ? 20.974 -0.718 -35.317 1.00 62.09 93 SER A CA 1
ATOM 748 C C . SER A 1 93 ? 22.475 -0.928 -35.150 1.00 62.09 93 SER A C 1
ATOM 750 O O . SER A 1 93 ? 23.014 -0.447 -34.154 1.00 62.09 93 SER A O 1
ATOM 752 N N . SER A 1 94 ? 23.112 -1.610 -36.101 1.00 59.91 94 SER A N 1
ATOM 753 C CA . SER A 1 94 ? 24.505 -2.088 -36.105 1.00 59.91 94 SER A CA 1
ATOM 754 C C . SER A 1 94 ? 25.589 -0.991 -36.050 1.00 59.91 94 SER A C 1
ATOM 756 O O . SER A 1 94 ? 26.687 -1.162 -36.572 1.00 59.91 94 SER A O 1
ATOM 758 N N . GLY A 1 95 ? 25.284 0.169 -35.473 1.00 63.69 95 GLY A N 1
ATOM 759 C CA . GLY A 1 95 ? 26.189 1.291 -35.291 1.00 63.69 95 GLY A CA 1
ATOM 760 C C . GLY A 1 95 ? 26.810 1.309 -33.897 1.00 63.69 95 GLY A C 1
ATOM 761 O O . GLY A 1 95 ? 26.196 0.909 -32.913 1.00 63.69 95 GLY A O 1
ATOM 762 N N . SER A 1 96 ? 28.014 1.871 -33.815 1.00 70.12 96 SER A N 1
ATOM 763 C CA . SER A 1 96 ? 28.840 2.084 -32.616 1.00 70.12 96 SER A CA 1
ATOM 764 C C . SER A 1 96 ? 28.262 3.065 -31.574 1.00 70.12 96 SER A C 1
ATOM 766 O O . SER A 1 96 ? 29.016 3.685 -30.826 1.00 70.12 96 SER A O 1
ATOM 768 N N . LYS A 1 97 ? 26.938 3.267 -31.530 1.00 77.81 97 LYS A N 1
ATOM 769 C CA . LYS A 1 97 ? 26.283 4.296 -30.706 1.00 77.81 97 LYS A CA 1
ATOM 770 C C . LYS A 1 97 ? 25.412 3.678 -29.613 1.00 77.81 97 LYS A C 1
ATOM 772 O O . LYS A 1 97 ? 24.545 2.857 -29.897 1.00 77.81 97 LYS A O 1
ATOM 777 N N . LEU A 1 98 ? 25.594 4.154 -28.382 1.00 83.56 98 LEU A N 1
ATOM 778 C CA . LEU A 1 98 ? 24.725 3.867 -27.240 1.00 83.56 98 LEU A CA 1
ATOM 779 C C . LEU A 1 98 ? 23.362 4.559 -27.416 1.00 83.56 98 LEU A C 1
ATOM 781 O O . LEU A 1 98 ? 23.313 5.742 -27.755 1.00 83.56 98 LEU A O 1
ATOM 785 N N . LYS A 1 99 ? 22.264 3.838 -27.160 1.00 81.38 99 LYS A N 1
ATOM 786 C CA . LYS A 1 99 ? 20.901 4.389 -27.112 1.00 81.38 99 LYS A CA 1
ATOM 787 C C . LYS A 1 99 ? 20.343 4.238 -25.701 1.00 81.38 99 LYS A C 1
ATOM 789 O O . LYS A 1 99 ? 20.338 3.134 -25.169 1.00 81.38 99 LYS A O 1
ATOM 794 N N . LEU A 1 100 ? 19.858 5.336 -25.132 1.00 86.12 100 LEU A N 1
ATOM 795 C CA . LEU A 1 100 ? 19.153 5.362 -23.852 1.00 86.12 100 LEU A CA 1
ATOM 796 C C . LEU A 1 100 ? 17.696 5.739 -24.133 1.00 86.12 100 LEU A C 1
ATOM 798 O O . LEU A 1 100 ? 17.447 6.765 -24.767 1.00 86.12 100 LEU A O 1
ATOM 802 N N . LEU A 1 101 ? 16.755 4.890 -23.719 1.00 86.25 101 LEU A N 1
ATOM 803 C CA . LEU A 1 101 ? 15.317 5.115 -23.863 1.00 86.25 101 LEU A CA 1
ATOM 804 C C . LEU A 1 101 ? 14.715 5.380 -22.486 1.00 86.25 101 LEU A C 1
ATOM 806 O O . LEU A 1 101 ? 14.900 4.586 -21.569 1.00 86.25 101 LEU A O 1
ATOM 810 N N . TYR A 1 102 ? 13.954 6.464 -22.379 1.00 89.19 102 TYR A N 1
ATOM 811 C CA . TYR A 1 102 ? 13.087 6.744 -21.244 1.00 89.19 102 TYR A CA 1
ATOM 812 C C . TYR A 1 102 ? 11.639 6.688 -21.726 1.00 89.19 102 TYR A C 1
ATOM 814 O O . TYR A 1 102 ? 11.265 7.410 -22.650 1.00 89.19 102 TYR A O 1
ATOM 822 N N . SER A 1 103 ? 10.845 5.809 -21.120 1.00 86.81 103 SER A N 1
ATOM 823 C CA . SER A 1 103 ? 9.420 5.655 -21.407 1.00 86.81 103 SER A CA 1
ATOM 824 C C . SER A 1 103 ? 8.654 5.756 -20.095 1.00 86.81 103 SER A C 1
ATOM 826 O O . SER A 1 103 ? 8.512 4.775 -19.369 1.00 86.81 103 SER A O 1
ATOM 828 N N . GLY A 1 104 ? 8.213 6.968 -19.772 1.00 85.81 104 GLY A N 1
ATOM 829 C CA . GLY A 1 104 ? 7.517 7.288 -18.534 1.00 85.81 104 GLY A CA 1
ATOM 830 C C . GLY A 1 104 ? 7.093 8.754 -18.498 1.00 85.81 104 GLY A C 1
ATOM 831 O O . GLY A 1 104 ? 7.421 9.534 -19.394 1.00 85.81 104 GLY A O 1
ATOM 832 N N . SER A 1 105 ? 6.348 9.123 -17.462 1.00 83.69 105 SER A N 1
ATOM 833 C CA . SER A 1 105 ? 5.960 10.511 -17.217 1.00 83.69 105 SER A CA 1
ATOM 834 C C . SER A 1 105 ? 7.045 11.242 -16.435 1.00 83.69 105 SER A C 1
ATOM 836 O O . SER A 1 105 ? 7.507 10.752 -15.405 1.00 83.69 105 SER A O 1
ATOM 838 N N . PHE A 1 106 ? 7.392 12.452 -16.873 1.00 82.19 106 PHE A N 1
ATOM 839 C CA . PHE A 1 106 ? 8.274 13.331 -16.112 1.00 82.19 106 PHE A CA 1
ATOM 840 C C . PHE A 1 106 ? 7.527 13.910 -14.906 1.00 82.19 106 PHE A C 1
ATOM 842 O O . PHE A 1 106 ? 6.658 14.768 -15.064 1.00 82.19 106 PHE A O 1
ATOM 849 N N . TYR A 1 107 ? 7.892 13.469 -13.704 1.00 73.50 107 TYR A N 1
ATOM 850 C CA . TYR A 1 107 ? 7.476 14.113 -12.459 1.00 73.50 107 TYR A CA 1
ATOM 851 C C . TYR A 1 107 ? 8.625 14.966 -11.914 1.00 73.50 107 TYR A C 1
ATOM 853 O O . TYR A 1 107 ? 9.778 14.552 -12.035 1.00 73.50 107 TYR A O 1
ATOM 861 N N . PRO A 1 108 ? 8.349 16.114 -11.266 1.00 72.62 108 PRO A N 1
ATOM 862 C CA . PRO A 1 108 ? 9.391 16.926 -10.630 1.00 72.62 108 PRO A CA 1
ATOM 863 C C . PRO A 1 108 ? 10.286 16.118 -9.676 1.00 72.62 108 PRO A C 1
ATOM 865 O O . PRO A 1 108 ? 11.495 16.341 -9.619 1.00 72.62 108 PRO A O 1
ATOM 868 N N . ASP A 1 109 ? 9.688 15.143 -8.985 1.00 69.94 109 ASP A N 1
ATOM 869 C CA . ASP A 1 109 ? 10.355 14.289 -8.001 1.00 69.94 109 ASP A CA 1
ATOM 870 C C . ASP A 1 109 ? 10.857 12.953 -8.581 1.00 69.94 109 ASP A C 1
ATOM 872 O O . ASP A 1 109 ? 11.653 12.260 -7.947 1.00 69.94 109 ASP A O 1
ATOM 876 N N . SER A 1 110 ? 10.462 12.598 -9.809 1.00 60.28 110 SER A N 1
ATOM 877 C CA . SER A 1 110 ? 11.011 11.451 -10.540 1.00 60.28 110 SER A CA 1
ATOM 878 C C . SER A 1 110 ? 12.106 11.946 -11.476 1.00 60.28 110 SER A C 1
ATOM 880 O O . SER A 1 110 ? 11.868 12.233 -12.649 1.00 60.28 110 SER A O 1
ATOM 882 N N . ARG A 1 111 ? 13.322 12.087 -10.939 1.00 54.44 111 ARG A N 1
ATOM 883 C CA . ARG A 1 111 ? 14.501 12.348 -11.775 1.00 54.44 111 ARG A CA 1
ATOM 884 C C . ARG A 1 111 ? 14.713 11.158 -12.731 1.00 54.44 111 ARG A C 1
ATOM 886 O O . ARG A 1 111 ? 14.474 10.030 -12.297 1.00 54.44 111 ARG A O 1
ATOM 893 N N . PRO A 1 112 ? 15.107 11.405 -13.994 1.00 54.12 112 PRO A N 1
ATOM 894 C CA . PRO A 1 112 ? 15.417 10.340 -14.944 1.00 54.12 112 PRO A CA 1
ATOM 895 C C . PRO A 1 112 ? 16.570 9.453 -14.466 1.00 54.12 112 PRO A C 1
ATOM 897 O O . PRO A 1 112 ? 17.444 9.960 -13.721 1.00 54.12 112 PRO A O 1
#

Solvent-accessible surface area (backbone atoms only — not comparable to full-atom values): 7322 Å² total; per-residue (Å²): 91,68,70,37,53,51,30,72,73,66,68,52,89,38,76,47,75,39,86,59,48,84,77,80,25,94,88,63,80,66,93,41,72,67,56,45,53,54,45,47,52,47,49,39,68,22,60,71,64,40,75,41,38,37,23,43,42,68,70,49,42,59,60,42,55,82,68,38,95,65,78,62,45,70,55,61,83,84,78,69,69,72,83,54,70,80,60,76,82,71,71,79,71,96,58,101,68,91,84,87,87,87,88,79,82,87,44,99,86,52,74,132

Radius of gyration: 20.0 Å; Cα contacts (8 Å, |Δi|>4): 99; ch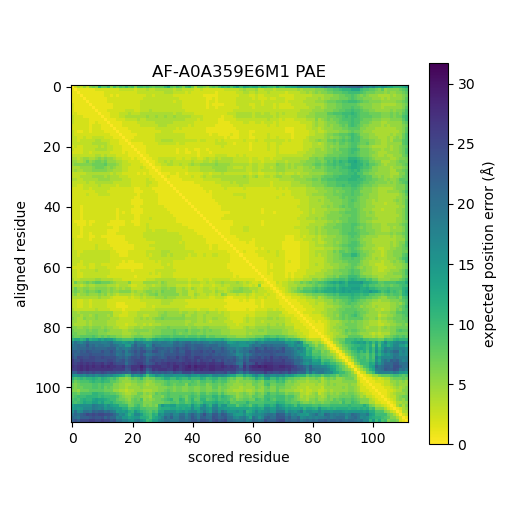ains: 1; bounding box: 52×31×49 Å

Foldseek 3Di:
DVQLVCCVVPVDAAEAEDAAQQLPGPVDDDPDPVSSVVSLVVCLVRVQSHPAAEYADVVSQVVCVVRYVDHYHHDHDDDDVVVVPPPPPPDPPPDPDDDDDDDDDDDPPDDD

Sequence (112 aa):
MLAKQIKEKTGIPTVMDLRDDWVESHLINYPTVWHKKKMEQLEIDTLAKADKLLTVNDRIAESLKSRVLKEVEVIGHGYDPEDFNEVESKPASSGSKLKLLYSGSFYPDSRP